Protein AF-A0A962F3R6-F1 (afdb_monomer_lite)

pLDDT: mean 80.2, std 17.11, range [41.81, 97.88]

Foldseek 3Di:
DPPPPPPDDPVLQDLVLVVCLVPVLLVLQQVDDLPDDLVSNLVSLVCSLVSSLVSVLVSVVSNLCSVQPDPPPPDDPVCVPDPPDSVVDPPDDVVSVVVSVVCNVCVSLVSLLVSLVSLVVSCVVCVVVCVVVPPPNPPHPSNVVSNVSNVVSVVVVVVVVVVVVVVVVVVVVD

Radius of gyration: 22.12 Å; chains: 1; bounding box: 47×47×70 Å

Secondary structure (DSSP, 8-state):
-TTSSSS--GGGG--HHHHHHHHHHHHHHHHS-TTS-HHHHHHHHHHHHHHHHHHHHHHHHHHHHHHH----SS--GGGGGS---GGG-TTS-HHHHHHHHHHHHHHHHHHHHHHHHHHHHHHHHHHHHHHTTTTT----HHHHHHHHHHHHHHHHHHHHHHHHHHHHHHHHH-

Structure (mmCIF, N/CA/C/O backbone):
data_AF-A0A962F3R6-F1
#
_entry.id   AF-A0A962F3R6-F1
#
loop_
_atom_site.group_PDB
_atom_s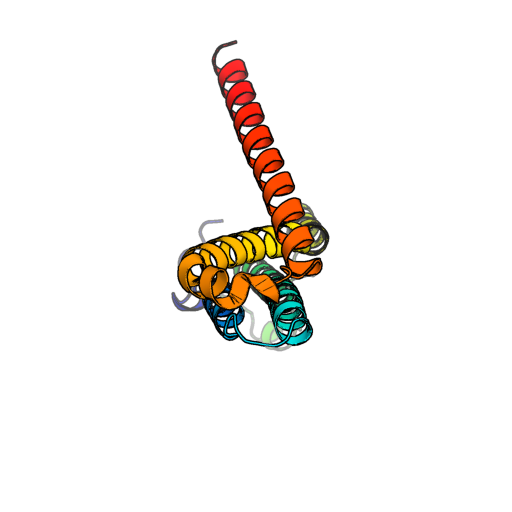ite.id
_atom_site.type_symbol
_atom_site.label_atom_id
_atom_site.label_alt_id
_atom_site.label_comp_id
_atom_site.label_asym_id
_atom_site.label_entity_id
_atom_site.label_seq_id
_atom_site.pdbx_PDB_ins_code
_atom_site.Cartn_x
_atom_site.Cartn_y
_atom_site.Cartn_z
_atom_site.occupancy
_atom_site.B_iso_or_equiv
_atom_site.auth_seq_id
_atom_site.auth_comp_id
_atom_site.auth_asym_id
_atom_site.auth_atom_id
_atom_site.pdbx_PDB_model_num
ATOM 1 N N . CYS A 1 1 ? 13.048 3.810 -32.255 1.00 46.75 1 CYS A N 1
ATOM 2 C CA . CYS A 1 1 ? 11.872 3.164 -31.623 1.00 46.75 1 CYS A CA 1
ATOM 3 C C . CYS A 1 1 ? 10.541 3.892 -31.910 1.00 46.75 1 CYS A C 1
ATOM 5 O O . CYS A 1 1 ? 9.702 3.980 -31.023 1.00 46.75 1 CYS A O 1
ATOM 7 N N . GLY A 1 2 ? 10.310 4.394 -33.135 1.00 41.81 2 GLY A N 1
ATOM 8 C CA . GLY A 1 2 ? 9.084 5.142 -33.481 1.00 41.81 2 GLY A CA 1
ATOM 9 C C . GLY A 1 2 ? 7.848 4.277 -33.775 1.00 41.81 2 GLY A C 1
ATOM 10 O O . GLY A 1 2 ? 6.730 4.774 -33.720 1.00 41.81 2 GLY A O 1
ATOM 11 N N . CYS A 1 3 ? 8.020 2.976 -34.028 1.00 45.75 3 CYS A N 1
ATOM 12 C CA . CYS A 1 3 ? 6.923 2.087 -34.432 1.00 45.75 3 CYS A CA 1
ATOM 13 C C . CYS A 1 3 ? 6.033 1.569 -33.286 1.00 45.75 3 CYS A C 1
ATOM 15 O O . CYS A 1 3 ? 5.021 0.939 -33.565 1.00 45.75 3 CYS A O 1
ATOM 17 N N . ILE A 1 4 ? 6.366 1.819 -32.012 1.00 51.16 4 ILE A N 1
ATOM 18 C CA . ILE A 1 4 ? 5.626 1.238 -30.869 1.00 51.16 4 ILE A CA 1
ATOM 19 C C . ILE A 1 4 ? 4.465 2.145 -30.412 1.00 51.16 4 ILE A C 1
ATOM 21 O O . ILE A 1 4 ? 3.483 1.667 -29.847 1.00 51.16 4 ILE A O 1
ATOM 25 N N . MET A 1 5 ? 4.531 3.459 -30.665 1.00 45.66 5 MET A N 1
ATOM 26 C CA . MET A 1 5 ? 3.549 4.409 -30.114 1.00 45.66 5 MET A CA 1
ATOM 27 C C . MET A 1 5 ? 2.222 4.493 -30.889 1.00 45.66 5 MET A C 1
ATOM 29 O O . MET A 1 5 ? 1.216 4.888 -30.296 1.00 45.66 5 MET A O 1
ATOM 33 N N . GLY A 1 6 ? 2.198 4.123 -32.176 1.00 47.34 6 GLY A N 1
ATOM 34 C CA . GLY A 1 6 ? 1.038 4.323 -33.059 1.00 47.34 6 GLY A CA 1
ATOM 35 C C . GLY A 1 6 ? 0.084 3.131 -33.210 1.00 47.34 6 GLY A C 1
ATOM 36 O O . GLY A 1 6 ? -1.058 3.328 -33.604 1.00 47.34 6 GLY A O 1
ATOM 37 N N . SER A 1 7 ? 0.515 1.908 -32.892 1.00 49.72 7 SER A N 1
ATOM 38 C CA . SER A 1 7 ? -0.217 0.669 -33.226 1.00 49.72 7 SER A CA 1
ATOM 39 C C . SER A 1 7 ? -1.052 0.083 -32.084 1.00 49.72 7 SER A C 1
ATOM 41 O O . SER A 1 7 ? -1.725 -0.928 -32.265 1.00 49.72 7 SER A O 1
ATOM 43 N N . ARG A 1 8 ? -1.027 0.695 -30.896 1.00 54.56 8 ARG A N 1
ATOM 44 C CA . ARG A 1 8 ? -1.709 0.152 -29.717 1.00 54.56 8 ARG A CA 1
ATOM 45 C C . ARG A 1 8 ? -3.158 0.629 -29.621 1.00 54.56 8 ARG A C 1
ATOM 47 O O . ARG A 1 8 ? -3.364 1.843 -29.518 1.00 54.56 8 ARG A O 1
ATOM 54 N N . PRO A 1 9 ? -4.148 -0.279 -29.521 1.00 55.16 9 PRO A N 1
ATOM 55 C CA . PRO A 1 9 ? -5.494 0.095 -29.116 1.00 55.16 9 PRO A CA 1
ATOM 56 C C . PRO A 1 9 ? -5.439 0.799 -27.757 1.00 55.16 9 PRO A C 1
ATOM 58 O O . PRO A 1 9 ? -4.688 0.388 -26.866 1.00 55.16 9 PRO A O 1
ATOM 61 N N . TRP A 1 10 ? -6.222 1.861 -27.586 1.00 53.56 10 TRP A N 1
ATOM 62 C CA . TRP A 1 10 ? -6.217 2.696 -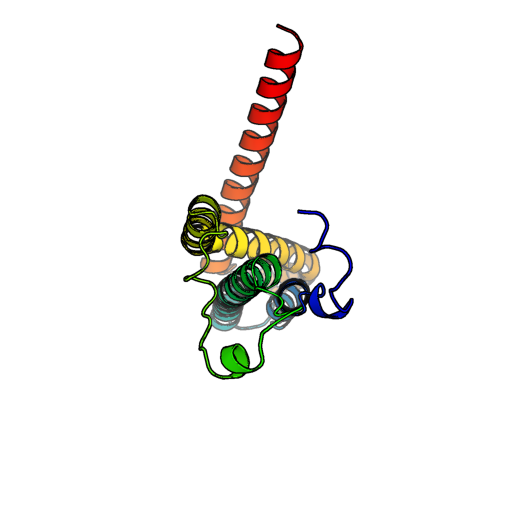26.379 1.00 53.56 10 TRP A CA 1
ATOM 63 C C . TRP A 1 10 ? -6.471 1.890 -25.092 1.00 53.56 10 TRP A C 1
ATOM 65 O O . TRP A 1 10 ? -5.882 2.193 -24.055 1.00 53.56 10 TRP A O 1
ATOM 75 N N . TYR A 1 11 ? -7.262 0.814 -25.173 1.00 53.78 11 TYR A N 1
ATOM 76 C CA . TYR A 1 11 ? -7.549 -0.073 -24.043 1.00 53.78 11 TYR A CA 1
ATOM 77 C C . TYR A 1 11 ? -6.340 -0.912 -23.596 1.00 53.78 11 TYR A C 1
ATOM 79 O O . TYR A 1 11 ? -6.277 -1.285 -22.430 1.00 53.78 11 TYR A O 1
ATOM 87 N N . SER A 1 12 ? -5.332 -1.134 -24.452 1.00 59.78 12 SER A N 1
ATOM 88 C CA . SER A 1 12 ? -4.088 -1.824 -24.055 1.00 59.78 12 SER A CA 1
ATOM 89 C C . SER A 1 12 ? -3.192 -0.984 -23.136 1.00 59.78 12 SER A C 1
ATOM 91 O O . SER A 1 12 ? -2.251 -1.507 -22.551 1.00 59.78 12 SER A O 1
ATOM 93 N N . ARG A 1 13 ? -3.467 0.322 -22.987 1.00 64.62 13 ARG A N 1
ATOM 94 C CA . ARG A 1 13 ? -2.747 1.199 -22.046 1.00 64.62 13 ARG A CA 1
ATOM 95 C C . ARG A 1 13 ? -3.436 1.301 -20.685 1.00 64.62 13 ARG A C 1
ATOM 97 O O . ARG A 1 13 ? -2.853 1.855 -19.756 1.00 64.62 13 ARG A O 1
ATOM 104 N N . PHE A 1 14 ? -4.678 0.827 -20.562 1.00 75.44 14 PHE A N 1
ATOM 105 C CA . PHE A 1 14 ? -5.453 0.989 -19.338 1.00 75.44 14 PHE A CA 1
ATOM 106 C C . PHE A 1 14 ? -5.178 -0.160 -18.363 1.00 75.44 14 PHE A C 1
ATOM 108 O O . PHE A 1 14 ? -5.684 -1.269 -18.513 1.00 75.44 14 PHE A O 1
ATOM 115 N N . ASN A 1 15 ? -4.383 0.116 -17.329 1.00 81.06 15 ASN A N 1
ATOM 116 C CA . ASN A 1 15 ? -4.099 -0.843 -16.267 1.00 81.06 15 ASN A CA 1
ATOM 117 C C . ASN A 1 15 ? -5.242 -0.850 -15.236 1.00 81.06 15 ASN A C 1
ATOM 119 O O . ASN A 1 15 ? -5.226 -0.108 -14.256 1.00 81.06 15 ASN A O 1
ATOM 123 N N . TYR A 1 16 ? -6.262 -1.676 -15.459 1.00 86.44 16 TYR A N 1
ATOM 124 C CA . TYR A 1 16 ? -7.402 -1.799 -14.544 1.00 86.44 16 TYR A CA 1
ATOM 125 C C . TYR A 1 16 ? -6.995 -2.333 -13.160 1.00 86.44 16 TYR A C 1
ATOM 127 O O . TYR A 1 16 ? -7.590 -1.940 -12.158 1.00 86.44 16 TYR A O 1
ATOM 135 N N . TRP A 1 17 ? -5.936 -3.146 -13.073 1.00 86.12 17 TRP A N 1
ATOM 136 C CA . TRP A 1 17 ? -5.386 -3.611 -11.796 1.00 86.12 17 TRP A CA 1
ATOM 137 C C . TRP A 1 17 ? -4.813 -2.470 -10.963 1.00 86.12 17 TRP A C 1
ATOM 139 O O . TRP A 1 17 ? -4.981 -2.471 -9.745 1.00 86.12 17 TRP A O 1
ATOM 149 N N . PHE A 1 18 ? -4.201 -1.471 -11.608 1.00 86.75 18 PHE A N 1
ATOM 150 C CA . PHE A 1 18 ? -3.741 -0.262 -10.929 1.00 86.75 18 PHE A CA 1
ATOM 151 C C . PHE A 1 18 ? -4.904 0.459 -10.229 1.00 86.75 18 PHE A C 1
ATOM 153 O O . PHE A 1 18 ? -4.840 0.768 -9.044 1.00 86.75 18 PHE A O 1
ATOM 160 N N . TRP A 1 19 ? -6.013 0.673 -10.932 1.00 90.06 19 TRP A N 1
ATOM 161 C CA . TRP A 1 19 ? -7.184 1.324 -10.341 1.00 90.06 19 TRP A CA 1
ATOM 162 C C . TRP A 1 19 ? -7.858 0.472 -9.268 1.00 90.06 19 TRP A C 1
ATOM 164 O O . TRP A 1 19 ? -8.346 1.005 -8.269 1.00 90.06 19 TRP A O 1
ATOM 174 N N . LEU A 1 20 ? -7.846 -0.850 -9.446 1.00 90.88 20 LEU A N 1
ATOM 175 C CA . LEU A 1 20 ? -8.427 -1.780 -8.493 1.00 90.88 20 LEU A CA 1
ATOM 176 C C . LEU A 1 20 ? -7.774 -1.655 -7.114 1.00 90.88 20 LEU A C 1
ATOM 178 O O . LEU A 1 20 ? -8.505 -1.523 -6.138 1.00 90.88 20 LEU A O 1
ATOM 182 N N . TRP A 1 21 ? -6.440 -1.633 -6.998 1.00 89.06 21 TRP A N 1
ATOM 183 C CA . TRP A 1 21 ? -5.820 -1.474 -5.672 1.00 89.06 21 TRP A CA 1
ATOM 184 C C . TRP A 1 21 ? -6.030 -0.068 -5.094 1.00 89.06 21 TRP A C 1
ATOM 186 O O . TRP A 1 21 ? -6.285 0.056 -3.898 1.00 89.06 21 TRP A O 1
ATOM 196 N N . VAL A 1 22 ? -6.017 0.984 -5.922 1.00 92.62 22 VAL A N 1
ATOM 197 C CA . VAL A 1 22 ? -6.267 2.363 -5.458 1.00 92.62 22 VAL A CA 1
ATOM 198 C C . VAL A 1 22 ? -7.649 2.502 -4.803 1.00 92.62 22 VAL A C 1
ATOM 200 O O . VAL A 1 22 ? -7.799 3.208 -3.809 1.00 92.62 22 VAL A O 1
ATOM 203 N N . ILE A 1 23 ? -8.667 1.817 -5.328 1.00 96.00 23 ILE A N 1
ATOM 204 C CA . ILE A 1 23 ? -10.043 1.908 -4.815 1.00 96.00 23 ILE A CA 1
ATOM 205 C C . ILE A 1 23 ? -10.319 0.850 -3.739 1.00 96.00 23 ILE A C 1
ATOM 207 O O . ILE A 1 23 ? -10.933 1.143 -2.712 1.00 96.00 23 ILE A O 1
ATOM 211 N N . ALA A 1 24 ? -9.873 -0.388 -3.941 1.00 96.12 24 ALA A N 1
ATOM 212 C CA . ALA A 1 24 ? -10.227 -1.501 -3.067 1.00 96.12 24 ALA A CA 1
ATOM 213 C C . ALA A 1 24 ? -9.634 -1.366 -1.661 1.00 96.12 24 ALA A C 1
ATOM 215 O O . ALA A 1 24 ? -10.295 -1.732 -0.693 1.00 96.12 24 ALA A O 1
ATOM 216 N N . ILE A 1 25 ? -8.425 -0.817 -1.513 1.00 96.44 25 ILE A N 1
ATOM 217 C CA . ILE A 1 25 ? -7.798 -0.658 -0.193 1.00 96.44 25 ILE A CA 1
ATOM 218 C C . ILE A 1 25 ? -8.595 0.272 0.725 1.00 96.44 25 ILE A C 1
ATOM 220 O O . ILE A 1 25 ? -8.935 -0.173 1.825 1.00 96.44 25 ILE A O 1
ATOM 224 N N . PRO A 1 26 ? -8.972 1.503 0.323 1.00 96.81 26 PRO A N 1
ATOM 225 C CA . PRO A 1 26 ? -9.869 2.315 1.137 1.00 96.81 26 PRO A CA 1
ATOM 226 C C . PRO A 1 26 ? -11.187 1.592 1.440 1.00 96.81 26 PRO A C 1
ATOM 228 O O . PRO A 1 26 ? -11.626 1.597 2.587 1.00 96.81 26 PRO A O 1
ATOM 231 N N . VAL A 1 27 ? -11.788 0.886 0.477 1.00 97.62 27 VAL A N 1
ATOM 232 C CA . VAL A 1 27 ? -13.019 0.114 0.731 1.00 97.62 27 VAL A CA 1
ATOM 233 C C . VAL A 1 27 ? -12.805 -0.955 1.813 1.00 97.62 27 VAL A C 1
ATOM 235 O O . VAL A 1 27 ? -13.595 -1.040 2.755 1.00 97.62 27 VAL A O 1
ATOM 238 N N . ILE A 1 28 ? -11.715 -1.724 1.747 1.00 97.50 28 ILE A N 1
ATOM 239 C CA . ILE A 1 28 ? -11.377 -2.747 2.747 1.00 97.50 28 ILE A CA 1
ATOM 240 C C . ILE A 1 28 ? -11.132 -2.097 4.112 1.00 97.50 28 ILE A C 1
ATOM 242 O O . ILE A 1 28 ? -11.700 -2.544 5.110 1.00 97.50 28 ILE A O 1
ATOM 246 N N . VAL A 1 29 ? -10.351 -1.016 4.183 1.00 96.81 29 VAL A N 1
ATOM 247 C CA . VAL A 1 29 ? -10.049 -0.316 5.444 1.00 96.81 29 VAL A CA 1
ATOM 248 C C . VAL A 1 29 ? -11.323 0.246 6.094 1.00 96.81 29 VAL A C 1
ATOM 250 O O . VAL A 1 29 ? -11.477 0.191 7.319 1.00 96.81 29 VAL A O 1
ATOM 253 N N . PHE A 1 30 ? -12.280 0.721 5.300 1.00 97.12 30 PHE A N 1
ATOM 254 C CA . PHE A 1 30 ? -13.541 1.273 5.801 1.00 97.12 30 PHE A CA 1
ATOM 255 C C . PHE A 1 30 ? -14.654 0.234 6.003 1.00 97.12 30 PHE A C 1
ATOM 257 O O . PHE A 1 30 ? -15.670 0.557 6.620 1.00 97.12 30 PHE A O 1
ATOM 264 N N . SER A 1 31 ? -14.460 -1.017 5.577 1.00 97.62 31 SER A N 1
ATOM 265 C CA . SER A 1 31 ? -15.466 -2.085 5.701 1.00 97.62 31 SER A CA 1
ATOM 266 C C . SER A 1 31 ? -15.801 -2.465 7.152 1.00 97.62 31 SER A C 1
ATOM 268 O O . SER A 1 31 ? -16.922 -2.880 7.448 1.00 97.62 31 SER A O 1
ATOM 270 N N . VAL A 1 32 ? -14.856 -2.296 8.086 1.00 95.31 32 VAL A N 1
ATOM 271 C CA . VAL A 1 32 ? -15.036 -2.683 9.493 1.00 95.31 32 VAL A CA 1
ATOM 272 C C . VAL A 1 32 ? -15.358 -1.470 10.360 1.00 95.31 32 VAL A C 1
ATOM 274 O O . VAL A 1 32 ? -14.601 -0.500 10.446 1.00 95.31 32 VAL A O 1
ATOM 277 N N . LYS A 1 33 ? -16.486 -1.558 11.070 1.00 93.94 33 LYS A N 1
ATOM 278 C CA . LYS A 1 33 ? -16.936 -0.547 12.036 1.00 93.94 33 LYS A CA 1
ATOM 279 C C . LYS A 1 33 ? -15.987 -0.472 13.242 1.00 93.94 33 LYS A C 1
ATOM 281 O O . LYS A 1 33 ? -15.435 -1.488 13.662 1.00 93.94 33 LYS A O 1
ATOM 286 N N . PRO A 1 34 ? -15.854 0.693 13.901 1.00 90.50 34 PRO A N 1
ATOM 287 C CA . PRO A 1 34 ? -14.978 0.831 15.064 1.00 90.50 34 PRO A CA 1
ATOM 288 C C . PRO A 1 34 ? -15.433 -0.047 16.241 1.00 90.50 34 PRO A C 1
ATOM 290 O O . PRO A 1 34 ? -14.595 -0.535 16.995 1.00 90.50 34 PRO A O 1
ATOM 293 N N . SER A 1 35 ? -16.738 -0.306 16.366 1.00 90.19 35 SER A N 1
ATOM 294 C CA . SER A 1 35 ? -17.325 -1.177 17.392 1.00 90.19 35 SER A CA 1
ATOM 295 C C . SER A 1 35 ? -17.012 -2.667 17.214 1.00 90.19 35 SER A C 1
ATOM 297 O O . SER A 1 35 ? -17.349 -3.456 18.092 1.00 90.19 35 SER A O 1
ATOM 299 N N . ALA A 1 36 ? -16.396 -3.068 16.098 1.00 92.38 36 ALA A N 1
ATOM 300 C CA . ALA A 1 36 ? -16.028 -4.454 15.847 1.00 92.38 36 ALA A CA 1
ATOM 301 C C . ALA A 1 36 ? -14.974 -4.968 16.853 1.00 92.38 36 ALA A C 1
ATOM 303 O O . ALA A 1 36 ? -14.160 -4.183 17.364 1.00 92.38 36 ALA A O 1
ATOM 304 N N . PRO A 1 37 ? -14.947 -6.288 17.121 1.00 91.31 37 PRO A N 1
ATOM 305 C CA . PRO A 1 37 ? -13.943 -6.906 17.978 1.00 91.31 37 PRO A CA 1
ATOM 306 C C . PRO A 1 37 ? -12.518 -6.673 17.457 1.00 91.31 37 PRO A C 1
ATOM 308 O O . PRO A 1 37 ? -12.279 -6.481 16.263 1.00 91.31 37 PRO A O 1
ATOM 311 N N . ARG A 1 38 ? -11.540 -6.713 18.373 1.00 89.25 38 ARG A N 1
ATOM 312 C CA . ARG A 1 38 ? -10.130 -6.385 18.080 1.00 89.25 38 ARG A CA 1
ATOM 313 C C . ARG A 1 38 ? -9.559 -7.204 16.922 1.00 89.25 38 ARG A C 1
ATOM 315 O O . ARG A 1 38 ? -8.943 -6.620 16.039 1.00 89.25 38 ARG A O 1
ATOM 322 N N . TRP A 1 39 ? -9.828 -8.509 16.898 1.00 91.38 39 TRP A N 1
ATOM 323 C CA . TRP A 1 39 ? -9.321 -9.416 15.869 1.00 91.38 39 TRP A CA 1
ATOM 324 C C . TRP A 1 39 ? -9.869 -9.100 14.470 1.00 91.38 39 TRP A C 1
ATOM 326 O O . TRP A 1 39 ? -9.127 -9.207 13.506 1.00 91.38 39 TRP A O 1
ATOM 336 N N . GLN A 1 40 ? -11.121 -8.642 14.330 1.00 94.44 40 GLN A N 1
ATOM 337 C CA . GLN A 1 40 ? -11.665 -8.265 13.015 1.00 94.44 40 GLN A CA 1
ATOM 338 C C . GLN A 1 40 ? -10.966 -7.029 12.455 1.00 94.44 40 GLN A C 1
ATOM 340 O O . GLN A 1 40 ? -10.668 -6.964 11.266 1.00 94.44 40 GLN A O 1
ATOM 345 N N . ARG A 1 41 ? -10.663 -6.054 13.319 1.00 92.62 41 ARG A N 1
ATOM 346 C CA . ARG A 1 41 ? -9.917 -4.850 12.923 1.00 92.62 41 ARG A CA 1
ATOM 347 C C . ARG A 1 41 ? -8.482 -5.195 12.525 1.00 92.62 41 ARG A C 1
ATOM 349 O O . ARG A 1 41 ? -8.009 -4.686 11.518 1.00 92.62 41 ARG A O 1
ATOM 356 N N . ALA A 1 42 ? -7.844 -6.094 13.274 1.00 92.12 42 ALA A N 1
ATOM 357 C CA . ALA A 1 42 ? -6.527 -6.639 12.959 1.00 92.12 42 ALA A CA 1
ATOM 358 C C . ALA A 1 42 ? -6.517 -7.361 11.601 1.00 92.12 42 ALA A C 1
ATOM 360 O O . ALA A 1 42 ? -5.727 -7.025 10.721 1.00 92.12 42 ALA A O 1
ATOM 361 N N . MET A 1 43 ? -7.444 -8.307 11.409 1.00 95.38 43 MET A N 1
ATOM 362 C CA . MET A 1 43 ? -7.560 -9.094 10.179 1.00 95.38 43 MET A CA 1
ATOM 363 C C . MET A 1 43 ? -7.832 -8.209 8.970 1.00 95.38 43 MET A C 1
ATOM 365 O O . MET A 1 43 ? -7.214 -8.406 7.933 1.00 95.38 43 MET A O 1
ATOM 369 N N . ARG A 1 44 ? -8.677 -7.182 9.103 1.00 95.94 44 ARG A N 1
ATOM 370 C CA . ARG A 1 44 ? -8.884 -6.190 8.042 1.00 95.94 44 ARG A CA 1
ATOM 371 C C . ARG A 1 44 ? -7.577 -5.532 7.608 1.00 95.94 44 ARG A C 1
ATOM 373 O O . ARG A 1 44 ? -7.334 -5.430 6.412 1.00 95.94 44 ARG A O 1
ATOM 380 N N . THR A 1 45 ? -6.749 -5.077 8.549 1.00 94.81 45 THR A N 1
ATOM 381 C CA . THR A 1 45 ? -5.464 -4.441 8.222 1.00 94.81 45 THR A CA 1
ATOM 382 C C . THR A 1 45 ? -4.520 -5.427 7.528 1.00 94.81 45 THR A C 1
ATOM 384 O O . THR A 1 45 ? -3.919 -5.077 6.518 1.00 94.81 45 THR A O 1
ATOM 387 N N . VAL A 1 46 ? -4.433 -6.671 8.012 1.00 95.00 46 VAL A N 1
ATOM 388 C CA . VAL A 1 46 ? -3.609 -7.724 7.388 1.00 95.00 46 VAL A CA 1
ATOM 389 C C . VAL A 1 46 ? -4.089 -8.035 5.968 1.00 95.00 46 VAL A C 1
ATOM 391 O O . VAL A 1 46 ? -3.282 -8.074 5.042 1.00 95.00 46 VAL A O 1
ATOM 394 N N . VAL A 1 47 ? -5.403 -8.190 5.776 1.00 96.31 47 VAL A N 1
ATOM 395 C CA . VAL A 1 47 ? -6.018 -8.429 4.463 1.00 96.31 47 VAL A CA 1
ATOM 396 C C . VAL A 1 47 ? -5.776 -7.251 3.526 1.00 96.31 47 VAL A C 1
ATOM 398 O O . VAL A 1 47 ? -5.410 -7.473 2.378 1.00 96.31 47 VAL A O 1
ATOM 401 N N . ALA A 1 48 ? -5.914 -6.009 3.997 1.00 96.25 48 ALA A N 1
ATOM 402 C CA . A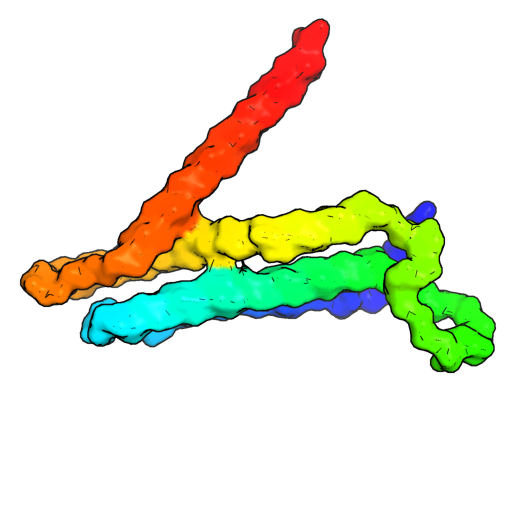LA A 1 48 ? -5.638 -4.824 3.190 1.00 96.25 48 ALA A CA 1
ATOM 403 C C . ALA A 1 48 ? -4.177 -4.790 2.714 1.00 96.25 48 ALA A C 1
ATOM 405 O O . ALA A 1 48 ? -3.937 -4.601 1.526 1.00 96.25 48 ALA A O 1
ATOM 406 N N . ILE A 1 49 ? -3.205 -5.050 3.598 1.00 95.12 49 ILE A N 1
ATOM 407 C CA . ILE A 1 49 ? -1.782 -5.084 3.223 1.00 95.12 49 ILE A CA 1
ATOM 408 C C . ILE A 1 49 ? -1.510 -6.211 2.221 1.00 95.12 49 ILE A C 1
ATOM 410 O O . ILE A 1 49 ? -0.895 -5.964 1.186 1.00 95.12 49 ILE A O 1
ATOM 414 N N . GLY A 1 50 ? -1.985 -7.430 2.500 1.00 95.31 50 GLY A N 1
ATOM 415 C CA . GLY A 1 50 ? -1.778 -8.584 1.623 1.00 95.31 50 GLY A CA 1
ATOM 416 C C . GLY A 1 50 ? -2.405 -8.391 0.241 1.00 95.31 50 GLY A C 1
ATOM 417 O O . GLY A 1 50 ? -1.762 -8.645 -0.775 1.00 95.31 50 GLY A O 1
ATOM 418 N N . PHE A 1 51 ? -3.629 -7.863 0.195 1.00 96.12 51 PHE A N 1
ATOM 419 C CA . PHE A 1 51 ? -4.326 -7.542 -1.048 1.00 96.12 51 PHE A CA 1
ATOM 420 C C . PHE A 1 51 ? -3.631 -6.412 -1.815 1.00 96.12 51 PHE A C 1
ATOM 422 O O . PHE A 1 51 ? -3.441 -6.519 -3.025 1.00 96.12 51 PHE A O 1
ATOM 429 N N . CYS A 1 52 ? -3.188 -5.359 -1.117 1.00 95.44 52 CYS A N 1
ATOM 430 C CA . CYS A 1 52 ? -2.442 -4.256 -1.720 1.00 95.44 52 CYS A CA 1
ATOM 431 C C . CYS A 1 52 ? -1.142 -4.762 -2.343 1.00 95.44 52 CYS A C 1
ATOM 433 O O . CYS A 1 52 ? -0.851 -4.438 -3.488 1.00 95.44 52 CYS A O 1
ATOM 435 N N . TYR A 1 53 ? -0.385 -5.581 -1.611 1.00 93.75 53 TYR A N 1
ATOM 436 C CA . TYR A 1 53 ? 0.855 -6.171 -2.098 1.00 93.75 53 TYR A CA 1
ATOM 437 C C . TYR A 1 53 ? 0.605 -7.062 -3.320 1.00 93.75 53 TYR A C 1
ATOM 439 O O . TYR A 1 53 ? 1.247 -6.876 -4.350 1.00 93.75 53 TYR A O 1
ATOM 447 N N . GLY A 1 54 ? -0.359 -7.984 -3.249 1.00 92.62 54 GLY A N 1
ATOM 448 C CA . GLY A 1 54 ? -0.675 -8.893 -4.353 1.00 92.62 54 GLY A CA 1
ATOM 449 C C . GLY A 1 54 ? -1.091 -8.159 -5.630 1.00 92.62 54 GLY A C 1
ATOM 450 O O . GLY A 1 54 ? -0.496 -8.373 -6.686 1.00 92.62 54 GLY A O 1
ATOM 451 N N . ILE A 1 55 ? -2.067 -7.247 -5.537 1.00 93.12 55 ILE A N 1
ATOM 452 C CA . ILE A 1 55 ? -2.559 -6.524 -6.718 1.00 93.12 55 ILE A CA 1
ATOM 453 C C . ILE A 1 55 ? -1.527 -5.543 -7.253 1.00 93.12 55 ILE A C 1
ATOM 455 O O . ILE A 1 55 ? -1.395 -5.427 -8.466 1.00 93.12 55 ILE A O 1
ATOM 459 N N . MET A 1 56 ? -0.778 -4.853 -6.394 1.00 90.62 56 MET A N 1
ATOM 460 C CA . MET A 1 56 ? 0.257 -3.932 -6.858 1.00 90.62 56 MET A CA 1
ATOM 461 C C . MET A 1 56 ? 1.337 -4.673 -7.655 1.00 90.62 56 MET A C 1
ATOM 463 O O . MET A 1 56 ? 1.698 -4.228 -8.741 1.00 90.62 56 MET A O 1
ATOM 467 N N . ASN A 1 57 ? 1.806 -5.827 -7.169 1.00 88.44 57 ASN A N 1
ATOM 468 C CA . ASN A 1 57 ? 2.781 -6.640 -7.896 1.00 88.44 57 ASN A CA 1
ATOM 469 C C . ASN A 1 57 ? 2.224 -7.157 -9.227 1.00 88.44 57 ASN A C 1
ATOM 471 O O . ASN A 1 57 ? 2.912 -7.082 -10.242 1.00 88.44 57 ASN A O 1
ATOM 475 N N . LEU A 1 58 ? 0.966 -7.606 -9.249 1.00 86.69 58 LEU A N 1
ATOM 476 C CA . LEU A 1 58 ? 0.296 -8.010 -10.486 1.00 86.69 58 LEU A CA 1
ATOM 477 C C . LEU A 1 58 ? 0.165 -6.837 -11.470 1.00 86.69 58 LEU A C 1
ATOM 479 O O . LEU A 1 58 ? 0.488 -6.974 -12.647 1.00 86.69 58 LEU A O 1
ATOM 483 N N . ALA A 1 59 ? -0.257 -5.667 -10.988 1.00 87.19 59 ALA A N 1
ATOM 484 C CA . ALA A 1 59 ? -0.405 -4.461 -11.793 1.00 87.19 59 ALA A CA 1
ATOM 485 C C . ALA A 1 59 ? 0.930 -4.016 -12.399 1.00 87.19 59 ALA A C 1
ATOM 487 O O . ALA A 1 59 ? 0.957 -3.574 -13.545 1.00 87.19 59 ALA A O 1
ATOM 488 N N . LEU A 1 60 ? 2.027 -4.135 -11.652 1.00 84.00 60 LEU A N 1
ATOM 489 C CA . LEU A 1 60 ? 3.367 -3.789 -12.119 1.00 84.00 60 LEU A CA 1
ATOM 490 C C . LEU A 1 60 ? 3.920 -4.809 -13.107 1.00 84.00 60 LEU A C 1
ATOM 492 O O . LEU A 1 60 ? 4.487 -4.407 -14.120 1.00 84.00 60 LEU A O 1
ATOM 496 N N . HIS A 1 61 ? 3.712 -6.103 -12.853 1.00 81.25 61 HIS A N 1
ATOM 497 C CA . HIS A 1 61 ? 4.078 -7.156 -13.794 1.00 81.25 61 HIS A CA 1
ATOM 498 C C . HIS A 1 61 ? 3.367 -6.954 -15.134 1.00 81.25 61 HIS A C 1
ATOM 500 O O . HIS A 1 61 ? 4.019 -6.906 -16.169 1.00 81.25 61 HIS A O 1
ATOM 506 N N . LEU A 1 62 ? 2.055 -6.706 -15.106 1.00 79.00 62 LEU A N 1
ATOM 507 C CA . LEU A 1 62 ? 1.276 -6.415 -16.308 1.00 79.00 62 LEU A CA 1
ATOM 508 C C . LEU A 1 62 ? 1.671 -5.092 -16.959 1.00 79.00 62 LEU A C 1
ATOM 510 O O . LEU A 1 62 ? 1.646 -4.988 -18.175 1.00 79.00 62 LEU A O 1
ATOM 514 N N . MET A 1 63 ? 2.052 -4.070 -16.188 1.00 79.12 63 MET A N 1
ATOM 515 C CA . MET A 1 63 ? 2.552 -2.819 -16.765 1.00 79.12 63 MET A CA 1
ATOM 516 C C . MET A 1 63 ? 3.869 -3.036 -17.515 1.00 79.12 63 MET A C 1
ATOM 518 O O . MET A 1 63 ? 4.070 -2.449 -18.579 1.00 79.12 63 MET A O 1
ATOM 522 N N . TRP A 1 64 ? 4.760 -3.860 -16.963 1.00 76.62 64 TRP A N 1
ATOM 523 C CA . TRP A 1 64 ? 6.008 -4.234 -17.618 1.00 76.62 64 TRP A CA 1
ATOM 524 C C . TRP A 1 64 ? 5.751 -5.076 -18.863 1.00 76.62 64 TRP A C 1
ATOM 526 O O . TRP A 1 64 ? 6.322 -4.780 -19.909 1.00 76.62 64 TRP A O 1
ATOM 536 N N . ASP A 1 65 ? 4.856 -6.057 -18.762 1.00 73.38 65 ASP A N 1
ATOM 537 C CA . ASP A 1 65 ? 4.469 -6.913 -19.877 1.00 73.38 65 ASP A CA 1
ATOM 538 C C . ASP A 1 65 ? 3.855 -6.067 -20.989 1.00 73.38 65 ASP A C 1
ATOM 540 O O . ASP A 1 65 ? 4.434 -5.968 -22.057 1.00 73.38 65 ASP A O 1
ATOM 544 N N . ILE A 1 66 ? 2.828 -5.261 -20.695 1.00 71.75 66 ILE A N 1
ATOM 545 C CA . ILE A 1 66 ? 2.258 -4.291 -21.640 1.00 71.75 66 ILE A CA 1
ATOM 546 C C . ILE A 1 66 ? 3.358 -3.431 -22.263 1.00 71.75 66 ILE A C 1
ATOM 548 O O . ILE A 1 66 ? 3.317 -3.179 -23.462 1.00 71.75 66 ILE A O 1
ATOM 552 N N . ARG A 1 67 ? 4.343 -2.934 -21.508 1.00 70.62 67 ARG A N 1
ATOM 553 C CA . ARG A 1 67 ? 5.410 -2.081 -22.059 1.00 70.62 67 ARG A CA 1
ATOM 554 C C . ARG A 1 67 ? 6.334 -2.828 -23.028 1.00 70.62 67 ARG A C 1
ATOM 556 O O . ARG A 1 67 ? 6.755 -2.207 -24.003 1.00 70.62 67 ARG A O 1
ATOM 563 N N . ASN A 1 68 ? 6.609 -4.105 -22.781 1.00 67.44 68 ASN A N 1
ATOM 564 C CA . ASN A 1 68 ? 7.621 -4.894 -23.490 1.00 67.44 68 ASN A CA 1
ATOM 565 C C . ASN A 1 68 ? 7.057 -5.975 -24.424 1.00 67.44 68 ASN A C 1
ATOM 567 O O . ASN A 1 68 ? 7.829 -6.581 -25.161 1.00 67.44 68 ASN A O 1
ATOM 571 N N . ASP A 1 69 ? 5.742 -6.186 -24.426 1.00 60.06 69 ASP A N 1
ATOM 572 C CA . ASP A 1 69 ? 5.068 -7.183 -25.252 1.00 60.06 69 ASP A CA 1
ATOM 573 C C . ASP A 1 69 ? 5.329 -6.890 -26.744 1.00 60.06 69 ASP A C 1
ATOM 575 O O . ASP A 1 69 ? 5.101 -5.756 -27.211 1.00 60.06 69 ASP A O 1
ATOM 579 N N . PRO A 1 70 ? 5.859 -7.862 -27.510 1.00 54.47 70 PRO A N 1
ATOM 580 C CA . PRO A 1 70 ? 6.074 -7.733 -28.940 1.00 54.47 70 PRO A CA 1
ATOM 581 C C . PRO A 1 70 ? 4.713 -7.663 -29.622 1.00 54.47 70 PRO A C 1
ATOM 583 O O . PRO A 1 70 ? 4.016 -8.662 -29.783 1.00 54.47 70 PRO A O 1
ATOM 586 N N . PHE A 1 71 ? 4.336 -6.507 -30.157 1.00 56.28 71 PHE A N 1
ATOM 587 C CA . PHE A 1 71 ? 3.313 -6.590 -31.186 1.00 56.28 71 PHE A CA 1
ATOM 588 C C . PHE A 1 71 ? 3.922 -7.248 -32.420 1.00 56.28 71 PHE A C 1
ATOM 590 O O . PHE A 1 71 ? 4.773 -6.688 -33.116 1.00 56.28 71 PHE A O 1
ATOM 597 N N . ILE A 1 72 ? 3.426 -8.451 -32.673 1.00 53.03 72 ILE A N 1
ATOM 598 C CA . ILE A 1 72 ? 3.413 -9.141 -33.946 1.00 53.03 72 ILE A CA 1
ATOM 599 C C . ILE A 1 72 ? 2.657 -8.250 -34.956 1.00 53.03 72 ILE A C 1
ATOM 601 O O . ILE A 1 72 ? 1.506 -8.490 -35.292 1.00 53.03 72 ILE A O 1
ATOM 605 N N . VAL A 1 73 ? 3.248 -7.135 -35.394 1.00 45.56 73 VAL A N 1
ATOM 606 C CA . VAL A 1 73 ? 2.616 -6.273 -36.415 1.00 45.56 73 VAL A CA 1
ATOM 607 C C . VAL A 1 73 ? 2.912 -6.797 -37.821 1.00 45.56 73 VAL A C 1
ATOM 609 O O . VAL A 1 73 ? 2.231 -6.417 -38.758 1.00 45.56 73 VAL A O 1
ATOM 612 N N . ASN A 1 74 ? 3.860 -7.728 -37.970 1.00 47.62 74 ASN A N 1
ATOM 613 C CA . ASN A 1 74 ? 4.189 -8.394 -39.233 1.00 47.62 74 ASN A CA 1
ATOM 614 C C . ASN A 1 74 ? 4.690 -9.833 -38.995 1.00 47.62 74 ASN A C 1
ATOM 616 O O . ASN A 1 74 ? 5.744 -10.203 -39.514 1.00 47.62 74 ASN A O 1
ATOM 620 N N . ALA A 1 75 ? 4.011 -10.649 -38.174 1.00 48.31 75 ALA A N 1
ATOM 621 C CA . ALA A 1 75 ? 4.346 -12.076 -38.183 1.00 48.31 75 ALA A CA 1
ATOM 622 C C . ALA A 1 75 ? 4.104 -12.602 -39.584 1.00 48.31 75 ALA A C 1
ATOM 624 O O . ALA A 1 75 ? 2.970 -12.635 -40.061 1.00 48.31 75 ALA A O 1
ATOM 625 N N . HIS A 1 76 ? 5.173 -13.094 -40.193 1.00 49.69 76 HIS A N 1
ATOM 626 C CA . HIS A 1 76 ? 5.045 -14.221 -41.092 1.00 49.69 76 HIS A CA 1
ATOM 627 C C . HIS A 1 76 ? 4.076 -15.243 -40.464 1.00 49.69 76 HIS A C 1
ATOM 629 O O . HIS A 1 76 ? 4.207 -15.504 -39.268 1.00 49.69 76 HIS A O 1
ATOM 635 N N . PRO A 1 77 ? 3.123 -15.818 -41.215 1.00 57.38 77 PRO A N 1
ATOM 636 C CA . PRO A 1 77 ? 2.132 -16.764 -40.688 1.00 57.38 77 PRO A CA 1
ATOM 637 C C . PRO A 1 77 ? 2.733 -17.922 -39.868 1.00 57.38 77 PRO A C 1
ATOM 639 O O . PRO A 1 77 ? 2.051 -18.482 -39.016 1.00 57.38 77 PRO A O 1
ATOM 642 N N . ASP A 1 78 ? 4.024 -18.212 -40.033 1.00 56.91 78 ASP A N 1
ATOM 643 C CA . ASP A 1 78 ? 4.772 -19.207 -39.258 1.00 56.91 78 ASP A CA 1
ATOM 644 C C . ASP A 1 78 ? 4.979 -18.838 -37.770 1.00 56.91 78 ASP A C 1
ATOM 646 O O . ASP A 1 78 ? 5.211 -19.717 -36.942 1.00 56.91 78 ASP A O 1
ATOM 650 N N . PHE A 1 79 ? 4.846 -17.562 -37.388 1.00 53.91 79 PHE A N 1
ATOM 651 C CA . PHE A 1 79 ? 4.986 -17.100 -35.998 1.00 53.91 79 PHE A CA 1
ATOM 652 C C . PHE A 1 79 ? 3.700 -17.210 -35.166 1.00 53.91 79 PHE A C 1
ATOM 654 O O . PHE A 1 79 ? 3.748 -16.986 -33.960 1.00 53.91 79 PHE A O 1
ATOM 661 N N . LEU A 1 80 ? 2.565 -17.596 -35.763 1.00 53.38 80 LEU A N 1
ATOM 662 C CA . LEU A 1 80 ? 1.328 -17.892 -35.019 1.00 53.38 80 LEU A CA 1
ATOM 663 C C . LEU A 1 80 ? 1.452 -19.135 -34.118 1.00 53.38 80 LEU A C 1
ATOM 665 O O . LEU A 1 80 ? 0.636 -19.309 -33.219 1.00 53.38 80 LEU A O 1
ATOM 669 N N . ASN A 1 81 ? 2.476 -19.970 -34.337 1.00 52.22 81 ASN A N 1
ATOM 670 C CA . ASN A 1 81 ? 2.706 -21.213 -33.596 1.00 52.22 81 ASN A CA 1
ATOM 671 C C . ASN A 1 81 ? 3.913 -21.168 -32.647 1.00 52.22 81 ASN A C 1
ATOM 673 O O . ASN A 1 81 ? 4.220 -22.176 -32.012 1.00 52.22 81 ASN A O 1
ATOM 677 N N . MET A 1 82 ? 4.622 -20.040 -32.544 1.00 48.97 82 MET A N 1
ATOM 678 C CA . MET A 1 82 ? 5.693 -19.903 -31.560 1.00 48.97 82 MET A CA 1
ATOM 679 C C . MET A 1 82 ? 5.137 -19.247 -30.301 1.00 48.97 82 MET A C 1
ATOM 681 O O . MET A 1 82 ? 4.709 -18.097 -30.342 1.00 48.97 82 MET A O 1
ATOM 685 N N . ASP A 1 83 ? 5.196 -19.981 -29.186 1.00 53.72 83 ASP A N 1
ATOM 686 C CA . ASP A 1 83 ? 5.162 -19.467 -27.810 1.00 53.72 83 ASP A CA 1
ATOM 687 C C . ASP A 1 83 ? 6.305 -18.444 -27.625 1.00 53.72 83 ASP A C 1
ATOM 689 O O . ASP A 1 83 ? 7.317 -18.703 -26.970 1.00 53.72 83 ASP A O 1
ATOM 693 N N . LEU A 1 84 ? 6.193 -17.279 -28.259 1.00 52.44 84 LEU A N 1
ATOM 694 C CA . LEU A 1 84 ? 7.125 -16.164 -28.152 1.00 52.44 84 LEU A CA 1
ATOM 695 C C . LEU A 1 84 ? 6.903 -15.513 -26.795 1.00 52.44 84 LEU A C 1
ATOM 697 O O . LEU A 1 84 ? 6.205 -14.516 -26.638 1.00 52.44 84 LEU A O 1
ATOM 701 N N . LYS A 1 85 ? 7.486 -16.139 -25.780 1.00 53.31 85 LYS A N 1
ATOM 702 C CA . LYS A 1 85 ? 7.484 -15.621 -24.422 1.00 53.31 85 LYS A CA 1
ATOM 703 C C . LYS A 1 85 ? 8.341 -14.357 -24.402 1.00 53.31 85 LYS A C 1
ATOM 705 O O . LYS A 1 85 ? 9.438 -14.328 -24.960 1.00 53.31 85 LYS A O 1
ATOM 710 N N . THR A 1 86 ? 7.852 -13.313 -23.740 1.00 50.38 86 THR A N 1
ATOM 711 C CA . THR A 1 86 ? 8.479 -11.979 -23.657 1.00 50.38 86 THR A CA 1
ATOM 712 C C . THR A 1 86 ? 9.931 -11.989 -23.171 1.00 50.38 86 THR A C 1
ATOM 714 O O . THR A 1 86 ? 10.686 -11.059 -23.447 1.00 50.38 86 THR A O 1
ATOM 717 N N . TRP A 1 87 ? 10.367 -13.062 -22.507 1.00 51.53 87 TRP A N 1
ATOM 718 C CA . TRP A 1 87 ? 11.744 -13.245 -22.053 1.00 51.53 87 TRP A CA 1
ATOM 719 C C . TRP A 1 87 ? 12.755 -13.650 -23.138 1.00 51.53 87 TRP A C 1
ATOM 721 O O . TRP A 1 87 ? 13.950 -13.572 -22.877 1.00 51.53 87 TRP A O 1
ATOM 731 N N . ASP A 1 88 ? 12.324 -14.061 -24.336 1.00 50.19 88 ASP A N 1
ATOM 732 C CA . ASP A 1 88 ? 13.231 -14.471 -25.428 1.00 50.19 88 ASP A CA 1
ATOM 733 C C . ASP A 1 88 ? 13.615 -13.301 -26.362 1.00 50.19 88 ASP A C 1
ATOM 735 O O . ASP A 1 88 ? 14.179 -13.455 -27.447 1.00 50.19 88 ASP A O 1
ATOM 739 N N . MET A 1 89 ? 13.294 -12.071 -25.954 1.00 56.41 89 MET A N 1
ATOM 740 C CA . MET A 1 89 ? 13.523 -10.884 -26.774 1.00 56.41 89 MET A CA 1
ATOM 741 C C . MET A 1 89 ? 14.889 -10.309 -26.496 1.00 56.41 89 MET A C 1
ATOM 743 O O . MET A 1 89 ? 15.124 -9.701 -25.456 1.00 56.41 89 MET A O 1
ATOM 747 N N . LYS A 1 90 ? 15.750 -10.356 -27.515 1.00 55.84 90 LYS A N 1
ATOM 748 C CA . LYS A 1 90 ? 17.026 -9.622 -27.549 1.00 55.84 90 LYS A CA 1
ATOM 749 C C . LYS A 1 90 ? 16.876 -8.105 -27.328 1.00 55.84 90 LYS A C 1
ATOM 751 O O . LYS A 1 90 ? 17.873 -7.420 -27.131 1.00 55.84 90 LYS A O 1
ATOM 756 N N . CYS A 1 91 ? 15.650 -7.583 -27.379 1.00 55.56 91 CYS A N 1
ATOM 757 C CA . CYS A 1 91 ? 15.311 -6.177 -27.176 1.00 55.56 91 CYS A CA 1
ATOM 758 C C . CYS A 1 91 ? 14.939 -5.830 -25.722 1.00 55.56 91 CYS A C 1
ATOM 760 O O . CYS A 1 91 ? 14.847 -4.644 -25.407 1.00 55.56 91 CYS A O 1
ATOM 762 N N . ALA A 1 92 ? 14.699 -6.818 -24.852 1.00 58.31 92 ALA A N 1
ATOM 763 C CA . ALA A 1 92 ? 14.390 -6.570 -23.449 1.00 58.31 92 ALA A CA 1
ATOM 764 C C . ALA A 1 92 ? 15.690 -6.277 -22.690 1.00 58.31 92 ALA A C 1
ATOM 766 O O . ALA A 1 92 ? 16.597 -7.108 -22.628 1.00 58.31 92 ALA A O 1
ATOM 767 N N . ASN A 1 93 ? 15.807 -5.076 -22.124 1.00 64.06 93 ASN A N 1
ATOM 768 C CA . ASN A 1 93 ? 16.981 -4.722 -21.342 1.00 64.06 93 ASN A CA 1
ATOM 769 C C . ASN A 1 93 ? 16.944 -5.483 -20.006 1.00 64.06 93 ASN A C 1
ATOM 771 O O . ASN A 1 93 ? 15.965 -5.402 -19.266 1.00 64.06 93 ASN A O 1
ATOM 775 N N . ILE A 1 94 ? 18.022 -6.195 -19.665 1.00 63.34 94 ILE A N 1
ATOM 776 C CA . ILE A 1 94 ? 18.157 -6.924 -18.388 1.00 63.34 94 ILE A CA 1
ATOM 777 C C . ILE A 1 94 ? 17.953 -5.977 -17.190 1.00 63.34 94 ILE A C 1
ATOM 779 O O . ILE A 1 94 ? 17.406 -6.382 -16.160 1.00 63.34 94 ILE A O 1
ATOM 783 N N . ALA A 1 95 ? 18.313 -4.696 -17.341 1.00 66.69 95 ALA A N 1
ATOM 784 C CA . ALA A 1 95 ? 18.056 -3.662 -16.341 1.00 66.69 95 ALA A CA 1
ATOM 785 C C . ALA A 1 95 ? 16.555 -3.492 -16.024 1.00 66.69 95 ALA A C 1
ATOM 787 O O . ALA A 1 95 ? 16.195 -3.256 -14.868 1.00 66.69 95 ALA A O 1
ATOM 788 N N . ASP A 1 96 ? 15.671 -3.684 -17.009 1.00 65.06 96 ASP A N 1
ATOM 789 C CA . ASP A 1 96 ? 14.224 -3.597 -16.802 1.00 65.06 96 ASP A CA 1
ATOM 790 C C . ASP A 1 96 ? 13.709 -4.786 -15.975 1.00 65.06 96 ASP A C 1
ATOM 792 O O . ASP A 1 96 ? 12.836 -4.605 -15.127 1.00 65.06 96 ASP A O 1
ATOM 796 N N . GLY A 1 97 ? 14.283 -5.984 -16.140 1.00 63.25 97 GLY A N 1
ATOM 797 C CA . GLY A 1 97 ? 13.947 -7.165 -15.333 1.00 63.25 97 GLY A CA 1
ATOM 798 C C . GLY A 1 97 ? 14.388 -7.042 -13.869 1.00 63.25 97 GLY A C 1
ATOM 799 O O . GLY A 1 97 ? 13.634 -7.388 -12.958 1.00 63.25 97 GLY A O 1
ATOM 800 N N . ALA A 1 98 ? 15.572 -6.470 -13.619 1.00 65.81 98 ALA A N 1
ATOM 801 C CA . ALA A 1 98 ? 16.051 -6.199 -12.261 1.00 65.81 98 ALA A CA 1
ATOM 802 C C . ALA A 1 98 ? 15.101 -5.257 -11.502 1.00 65.81 98 ALA A C 1
ATOM 804 O O . ALA A 1 98 ? 14.797 -5.496 -10.332 1.00 65.81 98 ALA A O 1
ATOM 805 N N . SER A 1 99 ? 14.559 -4.238 -12.180 1.00 73.62 99 SER A N 1
ATOM 806 C CA . SER A 1 99 ? 13.591 -3.309 -11.583 1.00 73.62 99 SER A CA 1
ATOM 807 C C . SER A 1 99 ? 12.326 -4.014 -11.069 1.00 73.62 99 SER A C 1
ATOM 809 O O . SER A 1 99 ? 11.806 -3.652 -10.012 1.00 73.62 99 SER A O 1
ATOM 811 N N . ILE A 1 100 ? 11.873 -5.079 -11.744 1.00 74.25 100 ILE A N 1
ATOM 812 C CA . ILE A 1 100 ? 10.719 -5.880 -11.314 1.00 74.25 100 ILE A CA 1
ATOM 813 C C . ILE A 1 100 ? 11.049 -6.643 -10.038 1.00 74.25 100 ILE A C 1
ATOM 815 O O . ILE A 1 100 ? 10.273 -6.589 -9.091 1.00 74.25 100 ILE A O 1
ATOM 819 N N . VAL A 1 101 ? 12.201 -7.318 -9.980 1.00 76.31 101 VAL A N 1
ATOM 820 C CA . VAL A 1 101 ? 12.614 -8.092 -8.796 1.00 76.31 101 VAL A CA 1
ATOM 821 C C . VAL A 1 101 ? 12.743 -7.182 -7.577 1.00 76.31 101 VAL A C 1
ATOM 823 O O . VAL A 1 101 ? 12.206 -7.498 -6.515 1.00 76.31 101 VAL A O 1
ATOM 826 N N . PHE A 1 102 ? 13.376 -6.016 -7.740 1.00 77.06 102 PHE A N 1
ATOM 827 C CA . PHE A 1 102 ? 13.424 -4.992 -6.695 1.00 77.06 102 PHE A CA 1
ATOM 828 C C . PHE A 1 102 ? 12.021 -4.563 -6.265 1.00 77.06 102 PHE A C 1
ATOM 830 O O . PHE A 1 102 ? 11.746 -4.462 -5.069 1.00 77.06 102 PHE A O 1
ATOM 837 N N . THR A 1 103 ? 11.109 -4.366 -7.212 1.00 76.56 103 THR A N 1
ATOM 838 C CA . THR A 1 103 ? 9.752 -3.939 -6.875 1.00 76.56 103 THR A CA 1
ATOM 839 C C . THR A 1 103 ? 8.939 -5.041 -6.187 1.00 76.56 103 THR A C 1
ATOM 841 O O . THR A 1 103 ? 8.189 -4.743 -5.262 1.00 76.56 103 THR A O 1
ATOM 844 N N . LEU A 1 104 ? 9.141 -6.313 -6.537 1.00 79.12 104 LEU A N 1
ATOM 845 C CA . LEU A 1 104 ? 8.539 -7.454 -5.839 1.00 79.12 104 LEU A CA 1
ATOM 846 C C . LEU A 1 104 ? 9.064 -7.567 -4.398 1.00 79.12 104 LEU A C 1
ATOM 848 O O . LEU A 1 104 ? 8.281 -7.741 -3.459 1.00 79.12 104 LEU A O 1
ATOM 852 N N . LEU A 1 105 ? 10.381 -7.428 -4.209 1.00 83.19 105 LEU A N 1
ATOM 853 C CA . LEU A 1 105 ? 11.037 -7.543 -2.903 1.00 83.19 105 LEU A CA 1
ATOM 854 C C . LEU A 1 105 ? 10.714 -6.378 -1.966 1.00 83.19 105 LEU A C 1
ATOM 856 O O . LEU A 1 105 ? 10.510 -6.599 -0.776 1.00 83.19 105 LEU A O 1
ATOM 860 N N . PHE A 1 106 ? 10.648 -5.149 -2.480 1.00 86.69 106 PHE A N 1
ATOM 861 C CA . PHE A 1 106 ? 10.383 -3.951 -1.677 1.00 86.69 106 PHE A CA 1
ATOM 862 C C . PHE A 1 106 ? 8.929 -3.474 -1.750 1.00 86.69 106 PHE A C 1
ATOM 864 O O . PHE A 1 106 ? 8.550 -2.534 -1.052 1.00 86.69 106 PHE A O 1
ATOM 871 N N . GLY A 1 107 ? 8.071 -4.135 -2.528 1.00 87.44 107 GLY A N 1
ATOM 872 C CA . GLY A 1 107 ? 6.677 -3.731 -2.713 1.00 87.44 107 GLY A CA 1
ATOM 873 C C . GLY A 1 107 ? 5.852 -3.730 -1.422 1.00 87.44 107 GLY A C 1
ATOM 874 O O . GLY A 1 107 ? 4.899 -2.962 -1.280 1.00 87.44 107 GLY A O 1
ATOM 875 N N . TRP A 1 108 ? 6.237 -4.530 -0.425 1.00 88.31 108 TRP A N 1
ATOM 876 C CA . TRP A 1 108 ? 5.564 -4.548 0.877 1.00 88.31 108 TRP A CA 1
ATOM 877 C C . TRP A 1 108 ? 5.703 -3.211 1.623 1.00 88.31 108 TRP A C 1
ATOM 879 O O . TRP A 1 108 ? 4.812 -2.858 2.397 1.00 88.31 108 TRP A O 1
ATOM 889 N N . ILE A 1 109 ? 6.768 -2.441 1.360 1.00 89.88 109 ILE A N 1
ATOM 890 C CA . ILE A 1 109 ? 6.992 -1.103 1.927 1.00 89.88 109 ILE A CA 1
ATOM 891 C C . ILE A 1 109 ? 5.895 -0.159 1.433 1.00 89.88 109 ILE A C 1
ATOM 893 O O . ILE A 1 109 ? 5.200 0.461 2.239 1.00 89.88 109 ILE A O 1
ATOM 897 N N . TYR A 1 110 ? 5.681 -0.107 0.116 1.00 90.06 110 TYR A N 1
ATOM 898 C CA . TYR A 1 110 ? 4.639 0.720 -0.495 1.00 90.06 110 TYR A CA 1
ATOM 899 C C . TYR A 1 110 ? 3.240 0.302 -0.041 1.00 90.06 110 TYR A C 1
ATOM 901 O O . TYR A 1 110 ? 2.449 1.154 0.365 1.00 90.06 110 TYR A O 1
ATOM 909 N N . ALA A 1 111 ? 2.957 -1.003 -0.034 1.00 92.50 111 ALA A N 1
ATOM 910 C CA . ALA A 1 111 ? 1.677 -1.532 0.430 1.00 92.50 111 ALA A CA 1
ATOM 911 C C . ALA A 1 111 ? 1.390 -1.159 1.895 1.00 92.50 111 ALA A C 1
ATOM 913 O O . ALA A 1 111 ? 0.267 -0.768 2.236 1.00 92.50 111 ALA A O 1
ATOM 914 N N . SER A 1 112 ? 2.414 -1.231 2.753 1.00 92.06 112 SER A N 1
ATOM 915 C CA . SER A 1 112 ? 2.316 -0.855 4.165 1.00 92.06 112 SER A CA 1
ATOM 916 C C . SER A 1 112 ? 2.033 0.633 4.320 1.00 92.06 112 SER A C 1
ATOM 918 O O . SER A 1 112 ? 1.058 0.988 4.976 1.00 92.06 112 SER A O 1
ATOM 920 N N . VAL A 1 113 ? 2.821 1.491 3.659 1.00 93.81 113 VAL A N 1
ATOM 921 C CA . VAL A 1 113 ? 2.649 2.950 3.705 1.00 93.81 113 VAL A CA 1
ATOM 922 C C . VAL A 1 113 ? 1.249 3.339 3.246 1.00 93.81 113 VAL A C 1
ATOM 924 O O . VAL A 1 113 ? 0.536 4.029 3.974 1.00 93.81 113 VAL A O 1
ATOM 927 N N . TYR A 1 114 ? 0.825 2.860 2.076 1.00 95.00 114 TYR A N 1
ATOM 928 C CA . TYR A 1 114 ? -0.477 3.196 1.510 1.00 95.00 114 TYR A CA 1
ATOM 929 C C . TYR A 1 114 ? -1.634 2.774 2.423 1.00 95.00 114 TYR A C 1
ATOM 931 O O . TYR A 1 114 ? -2.525 3.573 2.719 1.00 95.00 114 TYR A O 1
ATOM 939 N N . THR A 1 115 ? -1.586 1.548 2.950 1.00 95.50 115 THR A N 1
ATOM 940 C CA . THR A 1 115 ? -2.591 1.064 3.906 1.00 95.50 115 THR A CA 1
ATOM 941 C C . THR A 1 115 ? -2.562 1.871 5.208 1.00 95.50 115 THR A C 1
ATOM 943 O O . THR A 1 115 ? -3.613 2.233 5.739 1.00 95.50 115 THR A O 1
ATOM 946 N N . GLY A 1 116 ? -1.373 2.211 5.712 1.00 94.94 116 GLY A N 1
ATOM 947 C CA . GLY A 1 116 ? -1.188 3.015 6.919 1.00 94.94 116 GLY A CA 1
ATOM 948 C C . GLY A 1 116 ? -1.792 4.415 6.813 1.00 94.94 116 GLY A C 1
ATOM 949 O O . GLY A 1 116 ? -2.419 4.881 7.766 1.00 94.94 116 GLY A O 1
ATOM 950 N N . TRP A 1 117 ? -1.684 5.065 5.652 1.00 96.00 117 TRP A N 1
ATOM 951 C CA . TRP A 1 117 ? -2.349 6.346 5.388 1.00 96.00 117 TRP A CA 1
ATOM 952 C C . TRP A 1 117 ? -3.871 6.232 5.496 1.00 96.00 117 TRP A C 1
ATOM 954 O O . TRP A 1 117 ? -4.504 7.026 6.197 1.00 96.00 117 TRP A O 1
ATOM 964 N N . TRP A 1 118 ? -4.468 5.209 4.884 1.00 97.19 118 TRP A N 1
ATOM 965 C CA . TRP A 1 118 ? -5.911 4.981 4.984 1.00 97.19 118 TRP A CA 1
ATOM 966 C C . TRP A 1 118 ? -6.365 4.632 6.403 1.00 97.19 118 TRP A C 1
ATOM 968 O O . TRP A 1 118 ? -7.425 5.087 6.827 1.00 97.19 118 TRP A O 1
ATOM 978 N N . GLU A 1 119 ? -5.560 3.901 7.175 1.00 94.62 119 GLU A N 1
ATOM 979 C CA . GLU A 1 119 ? -5.810 3.643 8.601 1.00 94.62 119 GLU A CA 1
ATOM 980 C C . GLU A 1 119 ? -5.822 4.937 9.432 1.00 94.62 119 GLU A C 1
ATOM 982 O O . GLU A 1 119 ? -6.660 5.101 10.325 1.00 94.62 119 GLU A O 1
ATOM 987 N N . ILE A 1 120 ? -4.929 5.888 9.129 1.00 94.31 120 ILE A N 1
ATOM 988 C CA . ILE A 1 120 ? -4.925 7.215 9.761 1.00 94.31 120 ILE A CA 1
ATOM 989 C C . ILE A 1 120 ? -6.211 7.967 9.408 1.00 94.31 120 ILE A C 1
ATOM 991 O O . ILE A 1 120 ? -6.873 8.484 10.310 1.00 94.31 120 ILE A O 1
ATOM 995 N N . ILE A 1 121 ? -6.595 8.000 8.128 1.00 96.25 121 ILE A N 1
ATOM 996 C CA . ILE A 1 121 ? -7.821 8.677 7.674 1.00 96.25 121 ILE A CA 1
ATOM 997 C C . ILE A 1 121 ? -9.053 8.048 8.337 1.00 96.25 121 ILE A C 1
ATOM 999 O O . ILE A 1 121 ? -9.884 8.766 8.896 1.00 96.25 121 ILE A O 1
ATOM 1003 N N . TRP A 1 122 ? -9.147 6.717 8.355 1.00 95.56 122 TRP A N 1
ATOM 1004 C CA . TRP A 1 122 ? -10.216 5.977 9.027 1.00 95.56 122 TRP A CA 1
ATOM 1005 C C . TRP A 1 122 ? -10.299 6.326 10.517 1.00 95.56 122 TRP A C 1
ATOM 1007 O O . TRP A 1 122 ? -11.381 6.607 11.039 1.00 95.56 122 TRP A O 1
ATOM 1017 N N . TYR A 1 123 ? -9.152 6.383 11.202 1.00 91.50 123 TYR A N 1
ATOM 1018 C CA . TYR A 1 123 ? -9.093 6.769 12.609 1.00 91.50 123 TYR A CA 1
ATOM 1019 C C . TYR A 1 123 ? -9.597 8.199 12.830 1.00 91.50 123 TYR A C 1
ATOM 1021 O O . TYR A 1 123 ? -10.406 8.424 13.730 1.00 91.50 123 TYR A O 1
ATOM 1029 N N . GLN A 1 124 ? -9.169 9.162 12.006 1.00 93.81 124 GLN A N 1
ATOM 1030 C CA . GLN A 1 124 ? -9.637 10.548 12.113 1.00 93.81 124 GLN A CA 1
ATOM 1031 C C . GLN A 1 124 ? -11.144 10.651 11.848 1.00 93.81 124 GLN A C 1
ATOM 1033 O O . GLN A 1 124 ? -11.859 11.295 12.619 1.00 93.81 124 GLN A O 1
ATOM 1038 N N . TYR A 1 125 ? -11.642 9.950 10.826 1.00 95.31 125 TYR A N 1
ATOM 1039 C CA . TYR A 1 125 ? -13.061 9.910 10.472 1.00 95.31 125 TYR A CA 1
ATOM 1040 C C . TYR A 1 125 ? -13.933 9.328 11.598 1.00 95.31 125 TYR A C 1
ATOM 1042 O O . TYR A 1 125 ? -15.056 9.776 11.833 1.00 95.31 125 TYR A O 1
ATOM 1050 N N . HIS A 1 126 ? -13.422 8.351 12.351 1.00 92.81 126 HIS A N 1
ATOM 1051 C CA . HIS A 1 126 ? -14.153 7.701 13.443 1.00 92.81 126 HIS A CA 1
ATOM 1052 C C . HIS A 1 126 ? -13.796 8.186 14.850 1.00 92.81 126 HIS A C 1
ATOM 1054 O O . HIS A 1 126 ? -14.403 7.727 15.820 1.00 92.81 126 HIS A O 1
ATOM 1060 N N . LYS A 1 127 ? -12.912 9.179 14.980 1.00 88.69 127 LYS A N 1
ATOM 1061 C CA . LYS A 1 127 ? -12.401 9.699 16.258 1.00 88.69 127 LYS A CA 1
ATOM 1062 C C . LYS A 1 127 ? -13.494 10.085 17.258 1.00 88.69 127 LYS A C 1
ATOM 1064 O O . LYS A 1 127 ? -13.357 9.844 18.456 1.00 88.69 127 LYS A O 1
ATOM 1069 N N . ARG A 1 128 ? -14.599 10.678 16.785 1.00 85.19 128 ARG A N 1
ATOM 1070 C CA . ARG A 1 128 ? -15.741 11.044 17.647 1.00 85.19 128 ARG A CA 1
ATOM 1071 C C . ARG A 1 128 ? -16.441 9.808 18.216 1.00 85.19 128 ARG A C 1
ATOM 1073 O O . ARG A 1 128 ? -16.745 9.779 19.401 1.00 85.19 128 ARG A O 1
ATOM 1080 N N . LYS A 1 129 ? -16.641 8.772 17.395 1.00 83.62 129 LYS A N 1
ATOM 1081 C CA . LYS A 1 129 ? -17.280 7.517 17.817 1.00 83.62 129 LYS A CA 1
ATOM 1082 C C . LYS A 1 129 ? -16.378 6.710 18.745 1.00 83.62 129 LYS A C 1
ATOM 1084 O O . LYS A 1 129 ? -16.875 6.119 19.690 1.00 83.62 129 LYS A O 1
ATOM 1089 N N . THR A 1 130 ? -15.064 6.707 18.519 1.00 78.38 130 THR A N 1
ATOM 1090 C CA . THR A 1 130 ? -14.126 5.963 19.374 1.00 78.38 130 THR A CA 1
ATOM 1091 C C . THR A 1 130 ? -14.019 6.551 20.780 1.00 78.38 130 THR A C 1
ATOM 1093 O O . THR A 1 130 ? -13.968 5.780 21.729 1.00 78.38 130 THR A O 1
ATOM 1096 N N . ARG A 1 131 ? -14.075 7.887 20.923 1.00 79.06 131 ARG A N 1
ATOM 1097 C CA . ARG A 1 131 ? -14.081 8.572 22.232 1.00 7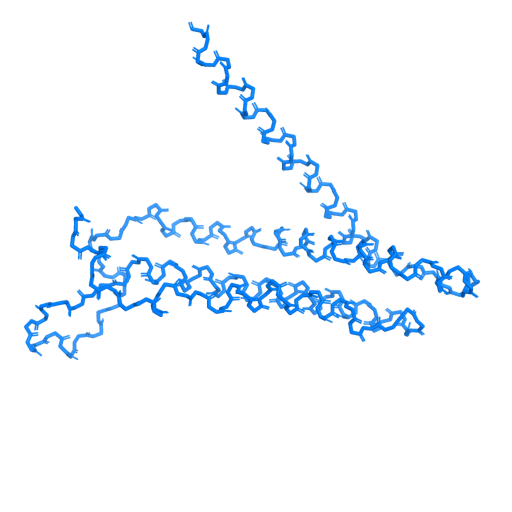9.06 131 ARG A CA 1
ATOM 1098 C C . ARG A 1 131 ? -15.291 8.215 23.098 1.00 79.06 131 ARG A C 1
ATOM 1100 O O . ARG A 1 131 ? -15.199 8.194 24.313 1.00 79.06 131 ARG A O 1
ATOM 1107 N N . LEU A 1 132 ? -16.432 7.900 22.488 1.00 76.88 132 LEU A N 1
ATOM 1108 C CA . LEU A 1 132 ? -17.622 7.472 23.233 1.00 76.88 132 LEU A CA 1
ATOM 1109 C C . LEU A 1 132 ? -17.507 6.026 23.755 1.00 76.88 132 LEU A C 1
ATOM 1111 O O . LEU A 1 132 ? -18.260 5.627 24.634 1.00 76.88 132 LEU A O 1
ATOM 1115 N N . ILE A 1 133 ? -16.547 5.246 23.246 1.00 76.12 133 ILE A N 1
ATOM 1116 C CA . ILE A 1 133 ? -16.318 3.829 23.589 1.00 76.12 133 ILE A CA 1
ATOM 1117 C C . ILE A 1 133 ? -15.114 3.701 24.571 1.00 76.12 133 ILE A C 1
ATOM 1119 O O . ILE A 1 133 ? -14.621 2.603 24.847 1.00 76.12 133 ILE A O 1
ATOM 1123 N N . ASP A 1 134 ? -14.629 4.826 25.121 1.00 55.44 134 ASP A N 1
ATOM 1124 C CA . ASP A 1 134 ? -13.248 5.039 25.604 1.00 55.44 134 ASP A CA 1
ATOM 1125 C C . ASP A 1 134 ? -12.742 4.153 26.754 1.00 55.44 134 ASP A C 1
ATOM 1127 O O . ASP A 1 134 ? -11.540 4.123 27.001 1.00 55.44 134 ASP A O 1
ATOM 1131 N N . LYS A 1 135 ? -13.573 3.361 27.439 1.00 55.97 135 LYS A N 1
ATOM 1132 C CA . LYS A 1 135 ? -13.052 2.437 28.470 1.00 55.97 135 LYS A CA 1
ATOM 1133 C C . LYS A 1 135 ? -12.628 1.068 27.924 1.00 55.97 135 LYS A C 1
ATOM 1135 O O . LYS A 1 135 ? -11.757 0.427 28.505 1.00 55.97 135 LYS A O 1
ATOM 1140 N N . ALA A 1 136 ? -13.166 0.628 26.782 1.00 57.06 136 ALA A N 1
ATOM 1141 C CA . ALA A 1 136 ? -12.862 -0.692 26.202 1.00 57.06 136 ALA A CA 1
ATOM 1142 C C . ALA A 1 136 ? -12.044 -0.628 24.898 1.00 57.06 136 ALA A C 1
ATOM 1144 O O . ALA A 1 136 ? -11.443 -1.630 24.476 1.00 57.06 136 ALA A O 1
ATOM 1145 N N . PHE A 1 137 ? -11.973 0.551 24.270 1.00 66.12 137 PHE A N 1
ATOM 1146 C CA . PHE A 1 137 ? -11.271 0.774 23.007 1.00 66.12 137 PHE A CA 1
ATOM 1147 C C . PHE A 1 137 ? -9.747 0.883 23.204 1.00 66.12 137 PHE A C 1
ATOM 1149 O O . PHE A 1 137 ? -9.113 1.881 22.874 1.00 66.12 137 PHE A O 1
ATOM 1156 N N . LYS A 1 138 ? -9.098 -0.178 23.699 1.00 72.50 138 LYS A N 1
ATOM 1157 C CA . LYS A 1 138 ? -7.646 -0.308 23.509 1.00 72.50 138 LYS A CA 1
ATOM 1158 C C . LYS A 1 138 ? -7.400 -0.467 22.007 1.00 72.50 138 LYS A C 1
ATOM 1160 O O . LYS A 1 138 ? -7.795 -1.476 21.417 1.00 72.50 138 LYS A O 1
ATOM 1165 N N . ARG A 1 139 ? -6.814 0.566 21.386 1.00 69.81 139 ARG A N 1
ATOM 1166 C CA . ARG A 1 139 ? -6.357 0.534 19.987 1.00 69.81 139 ARG A CA 1
ATOM 1167 C C . ARG A 1 139 ? -5.480 -0.698 19.796 1.00 69.81 139 ARG A C 1
ATOM 1169 O O . ARG A 1 139 ? -4.550 -0.888 20.582 1.00 69.81 139 ARG A O 1
ATOM 1176 N N . ASP A 1 140 ? -5.817 -1.496 18.790 1.00 81.31 140 ASP A N 1
ATOM 1177 C CA . ASP A 1 140 ? -5.145 -2.757 18.508 1.00 81.31 140 ASP A CA 1
ATOM 1178 C C . ASP A 1 140 ? -3.654 -2.541 18.215 1.00 81.31 140 ASP A C 1
ATOM 1180 O O . ASP A 1 140 ? -3.269 -1.526 17.626 1.00 81.31 140 ASP A O 1
ATOM 1184 N N . TRP A 1 141 ? -2.818 -3.464 18.682 1.00 86.62 141 TRP A N 1
ATOM 1185 C CA . TRP A 1 141 ? -1.365 -3.332 18.616 1.00 86.62 141 TRP A CA 1
ATOM 1186 C C . TRP A 1 141 ? -0.867 -3.402 17.167 1.00 86.62 141 TRP A C 1
ATOM 1188 O O . TRP A 1 141 ? 0.010 -2.620 16.806 1.00 86.62 141 TRP A O 1
ATOM 1198 N N . ILE A 1 142 ? -1.500 -4.218 16.313 1.00 85.69 142 ILE A N 1
ATOM 1199 C CA . ILE A 1 142 ? -1.154 -4.332 14.886 1.00 85.69 142 ILE A CA 1
ATOM 1200 C C . ILE A 1 142 ? -1.367 -2.997 14.175 1.00 85.69 142 ILE A C 1
ATOM 1202 O O . ILE A 1 142 ? -0.449 -2.472 13.553 1.00 85.69 142 ILE A O 1
ATOM 1206 N N . SER A 1 143 ? -2.543 -2.384 14.340 1.00 83.50 143 SER A N 1
ATOM 1207 C CA . SER A 1 143 ? -2.836 -1.063 13.761 1.00 83.50 143 SER A CA 1
ATOM 1208 C C . SER A 1 143 ? -1.848 0.013 14.236 1.00 83.50 143 SER A C 1
ATOM 1210 O O . SER A 1 143 ? -1.490 0.905 13.467 1.00 83.50 143 SER A O 1
ATOM 1212 N N . ARG A 1 144 ? -1.362 -0.057 15.486 1.00 89.06 144 ARG A N 1
ATOM 1213 C CA . ARG A 1 144 ? -0.312 0.860 15.965 1.00 89.06 144 ARG A CA 1
ATOM 1214 C C . ARG A 1 144 ? 1.010 0.625 15.249 1.00 89.06 144 ARG A C 1
ATOM 1216 O O . ARG A 1 144 ? 1.590 1.601 14.788 1.00 89.06 144 ARG A O 1
ATOM 1223 N N . ILE A 1 145 ? 1.464 -0.625 15.157 1.00 90.12 145 ILE A N 1
ATOM 1224 C CA . ILE A 1 145 ? 2.721 -0.969 14.480 1.00 90.12 145 ILE A CA 1
ATOM 1225 C C . ILE A 1 145 ? 2.666 -0.528 13.021 1.00 90.12 145 ILE A C 1
ATOM 1227 O O . ILE A 1 145 ? 3.568 0.171 12.579 1.00 90.12 145 ILE A O 1
ATOM 1231 N N . VAL A 1 146 ? 1.587 -0.851 12.303 1.00 88.75 146 VAL A N 1
ATOM 1232 C CA . VAL A 1 146 ? 1.426 -0.473 10.892 1.00 88.75 146 VAL A CA 1
ATOM 1233 C C . VAL A 1 146 ? 1.505 1.040 10.718 1.00 88.75 146 VAL A C 1
ATOM 1235 O O . VAL A 1 146 ? 2.228 1.508 9.844 1.00 88.75 146 VAL A O 1
ATOM 1238 N N . VAL A 1 147 ? 0.830 1.821 11.566 1.00 89.38 147 VAL A N 1
ATOM 1239 C CA . VAL A 1 147 ? 0.892 3.289 11.490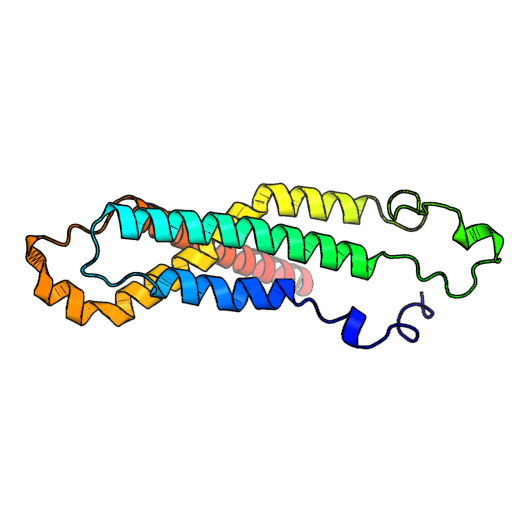 1.00 89.38 147 VAL A CA 1
ATOM 1240 C C . VAL A 1 147 ? 2.286 3.825 11.818 1.00 89.38 147 VAL A C 1
ATOM 1242 O O . VAL A 1 147 ? 2.757 4.713 11.115 1.00 89.38 147 VAL A O 1
ATOM 1245 N N . TRP A 1 148 ? 2.961 3.286 12.837 1.00 92.19 148 TRP A N 1
ATOM 1246 C CA . TRP A 1 148 ? 4.328 3.686 13.185 1.00 92.19 148 TRP A CA 1
ATOM 1247 C C . TRP A 1 148 ? 5.312 3.390 12.054 1.00 92.19 148 TRP A C 1
ATOM 1249 O O . TRP A 1 148 ? 6.002 4.295 11.599 1.00 92.19 148 TRP A O 1
ATOM 1259 N N . VAL A 1 149 ? 5.317 2.155 11.552 1.00 90.81 149 VAL A N 1
ATOM 1260 C CA . VAL A 1 149 ? 6.169 1.725 10.437 1.00 90.81 149 VAL A CA 1
ATOM 1261 C C . VAL A 1 149 ? 5.897 2.576 9.197 1.00 90.81 149 VAL A C 1
ATOM 1263 O O . VAL A 1 149 ? 6.830 3.100 8.595 1.00 90.81 149 VAL A O 1
ATOM 1266 N N . SER A 1 150 ? 4.625 2.798 8.858 1.00 89.69 150 SER A N 1
ATOM 1267 C CA . SER A 1 150 ? 4.236 3.627 7.709 1.00 89.69 150 SER A CA 1
ATOM 1268 C C . SER A 1 150 ? 4.703 5.073 7.854 1.00 89.69 150 SER A C 1
ATOM 1270 O O . SER A 1 150 ? 5.212 5.649 6.894 1.00 89.69 150 SER A O 1
ATOM 1272 N N . ALA A 1 151 ? 4.564 5.661 9.046 1.00 90.75 151 ALA A N 1
ATOM 1273 C CA . ALA A 1 151 ? 5.015 7.020 9.320 1.00 90.75 151 ALA A CA 1
ATOM 1274 C C . ALA A 1 151 ? 6.543 7.134 9.222 1.00 90.75 151 ALA A C 1
ATOM 1276 O O . ALA A 1 151 ? 7.037 8.017 8.525 1.00 90.75 151 ALA A O 1
ATOM 1277 N N . THR A 1 152 ? 7.289 6.218 9.849 1.00 93.25 152 THR A N 1
ATOM 1278 C CA . THR A 1 152 ? 8.757 6.187 9.788 1.00 93.25 152 THR A CA 1
ATOM 1279 C C . THR A 1 152 ? 9.253 6.056 8.352 1.00 93.25 152 THR A C 1
ATOM 1281 O O . THR A 1 152 ? 10.080 6.854 7.920 1.00 93.25 152 THR A O 1
ATOM 1284 N N . ILE A 1 153 ? 8.713 5.106 7.585 1.00 91.19 153 ILE A N 1
ATOM 1285 C CA . ILE A 1 153 ? 9.084 4.911 6.178 1.00 91.19 153 ILE A CA 1
ATOM 1286 C C . ILE A 1 153 ? 8.766 6.165 5.356 1.00 91.19 153 ILE A C 1
ATOM 1288 O O . ILE A 1 153 ? 9.598 6.612 4.572 1.00 91.19 153 ILE A O 1
ATOM 1292 N N . THR A 1 154 ? 7.591 6.766 5.554 1.00 90.44 154 THR A N 1
ATOM 1293 C CA . THR A 1 154 ? 7.201 7.987 4.834 1.00 90.44 154 THR A CA 1
ATOM 1294 C C . THR A 1 154 ? 8.171 9.136 5.116 1.00 90.44 154 THR A C 1
ATOM 1296 O O . THR A 1 154 ? 8.593 9.818 4.186 1.00 90.44 154 THR A O 1
ATOM 1299 N N . ILE A 1 155 ? 8.565 9.327 6.380 1.00 94.31 155 ILE A N 1
ATOM 1300 C CA . ILE A 1 155 ? 9.545 10.349 6.773 1.00 94.31 155 ILE A CA 1
ATOM 1301 C C . ILE A 1 155 ? 10.890 10.103 6.080 1.00 94.31 155 ILE A C 1
ATOM 1303 O O . ILE A 1 155 ? 11.459 11.038 5.523 1.00 94.31 155 ILE A O 1
ATOM 1307 N N . LEU A 1 156 ? 11.376 8.857 6.067 1.00 93.81 156 LEU A N 1
ATOM 1308 C CA . LEU A 1 156 ? 12.637 8.501 5.408 1.00 93.81 156 LEU A CA 1
ATOM 1309 C C . LEU A 1 156 ? 12.593 8.758 3.896 1.00 93.81 156 LEU A C 1
ATOM 1311 O O . LEU A 1 156 ? 13.545 9.309 3.348 1.00 93.81 156 LEU A O 1
ATOM 1315 N N . ILE A 1 157 ? 11.485 8.418 3.229 1.00 89.00 157 ILE A N 1
ATOM 1316 C CA . ILE A 1 157 ? 11.298 8.678 1.793 1.00 89.00 157 ILE A CA 1
ATOM 1317 C C . ILE A 1 157 ? 11.324 10.184 1.512 1.00 89.00 157 ILE A C 1
ATOM 1319 O O . ILE A 1 157 ? 12.045 10.627 0.621 1.00 89.00 157 ILE A O 1
ATOM 1323 N N . ILE A 1 158 ? 10.578 10.983 2.284 1.00 93.00 158 ILE A N 1
ATOM 1324 C CA . ILE A 1 158 ? 10.544 12.444 2.118 1.00 93.00 158 ILE A CA 1
ATOM 1325 C C . ILE A 1 158 ? 11.938 13.042 2.337 1.00 93.00 158 ILE A C 1
ATOM 1327 O O . ILE A 1 158 ? 12.389 13.849 1.526 1.00 93.00 158 ILE A O 1
ATOM 1331 N N . ALA A 1 159 ? 12.641 12.623 3.392 1.00 96.25 159 ALA A N 1
ATOM 1332 C CA . ALA A 1 159 ? 13.995 13.086 3.679 1.00 96.25 159 ALA A CA 1
ATOM 1333 C C . ALA A 1 159 ? 14.972 12.740 2.543 1.00 96.25 159 ALA A C 1
ATOM 1335 O O . ALA A 1 159 ? 15.747 13.597 2.121 1.00 96.25 159 ALA A O 1
ATOM 1336 N N . GLY A 1 160 ? 14.893 11.520 2.000 1.00 94.62 160 GLY A N 1
ATOM 1337 C CA . GLY A 1 160 ? 15.697 11.094 0.855 1.00 94.62 160 GLY A CA 1
ATOM 1338 C C . GLY A 1 160 ? 15.428 11.920 -0.405 1.00 94.62 160 GLY A C 1
ATOM 1339 O O . GLY A 1 160 ? 16.373 12.340 -1.069 1.00 94.62 160 GLY A O 1
ATOM 1340 N N . ILE A 1 161 ? 14.159 12.223 -0.704 1.00 93.62 161 ILE A N 1
ATOM 1341 C CA . ILE A 1 161 ? 13.784 13.081 -1.841 1.00 93.62 161 ILE A CA 1
ATOM 1342 C C . ILE A 1 161 ? 14.351 14.494 -1.664 1.00 93.62 161 ILE A C 1
ATOM 1344 O O . ILE A 1 161 ? 14.916 15.045 -2.606 1.00 93.62 161 ILE A O 1
ATOM 1348 N N . ILE A 1 162 ? 14.244 15.076 -0.465 1.00 96.94 162 ILE A N 1
ATOM 1349 C CA . ILE A 1 162 ? 14.796 16.408 -0.170 1.00 96.94 162 ILE A CA 1
ATOM 1350 C C . ILE A 1 162 ? 16.317 16.419 -0.351 1.00 96.94 162 ILE A C 1
ATOM 1352 O O . ILE A 1 162 ? 16.842 17.316 -1.009 1.00 96.94 162 ILE A O 1
ATOM 1356 N N . ALA A 1 163 ? 17.019 15.419 0.187 1.00 97.56 163 ALA A N 1
ATOM 1357 C CA . ALA A 1 163 ? 18.469 15.306 0.057 1.00 97.56 163 ALA A CA 1
ATOM 1358 C C . ALA A 1 163 ? 18.905 15.163 -1.410 1.00 97.56 163 ALA A C 1
ATOM 1360 O O . ALA A 1 163 ? 19.832 15.843 -1.847 1.00 97.56 163 ALA A O 1
ATOM 1361 N N . LEU A 1 164 ? 18.198 14.337 -2.188 1.00 96.50 164 LEU A N 1
ATOM 1362 C CA . LEU A 1 164 ? 18.460 14.166 -3.615 1.00 96.50 164 LEU A CA 1
ATOM 1363 C C . LEU A 1 164 ? 18.238 15.471 -4.390 1.00 96.50 164 LEU A C 1
ATOM 1365 O O . LEU A 1 164 ? 19.077 15.851 -5.199 1.00 96.50 164 LEU A O 1
ATOM 1369 N N . MET A 1 165 ? 17.138 16.184 -4.127 1.00 96.88 165 MET A N 1
ATOM 1370 C CA . MET A 1 165 ? 16.882 17.480 -4.763 1.00 96.88 165 MET A CA 1
ATOM 1371 C C . MET A 1 165 ? 17.962 18.507 -4.412 1.00 96.88 165 MET A C 1
ATOM 1373 O O . MET A 1 165 ? 18.412 19.233 -5.293 1.00 96.88 165 MET A O 1
ATOM 1377 N N . ALA A 1 166 ? 18.406 18.552 -3.154 1.00 97.38 166 ALA A N 1
ATOM 1378 C CA . ALA A 1 166 ? 19.481 19.444 -2.729 1.00 97.38 166 ALA A CA 1
ATOM 1379 C C . ALA A 1 166 ? 20.804 19.133 -3.448 1.00 97.38 166 ALA A C 1
ATOM 1381 O O . ALA A 1 166 ? 21.485 20.057 -3.889 1.00 97.38 166 ALA A O 1
ATOM 1382 N N . LEU A 1 167 ? 21.133 17.849 -3.624 1.00 97.88 167 LEU A N 1
ATOM 1383 C CA . LEU A 1 167 ? 22.320 17.412 -4.361 1.00 97.88 167 LEU A CA 1
ATOM 1384 C C . LEU A 1 167 ? 22.259 17.821 -5.840 1.00 97.88 167 LEU A C 1
ATOM 1386 O O . LEU A 1 167 ? 23.217 18.389 -6.353 1.00 97.88 167 LEU A O 1
ATOM 1390 N N . LEU A 1 168 ? 21.120 17.593 -6.502 1.00 96.94 168 LEU A N 1
ATOM 1391 C CA . LEU A 1 168 ? 20.922 17.967 -7.908 1.00 96.94 168 LEU A CA 1
ATOM 1392 C C . LEU A 1 168 ? 20.988 19.484 -8.121 1.00 96.94 168 LEU A C 1
ATOM 1394 O O . LEU A 1 168 ? 21.474 19.955 -9.147 1.00 96.94 168 LEU A O 1
ATOM 1398 N N . ILE A 1 169 ? 20.494 20.262 -7.154 1.00 97.50 169 ILE A N 1
ATOM 1399 C CA . ILE A 1 169 ? 20.636 21.719 -7.163 1.00 97.50 169 ILE A CA 1
ATOM 1400 C C . ILE A 1 169 ? 22.116 22.084 -7.036 1.00 97.50 169 ILE A C 1
ATOM 1402 O O . ILE A 1 169 ? 22.608 22.857 -7.848 1.00 97.50 169 ILE A O 1
ATOM 1406 N N . PHE A 1 170 ? 22.834 21.510 -6.071 1.00 97.81 170 PHE A N 1
ATOM 1407 C CA . PHE A 1 170 ? 24.257 21.782 -5.873 1.00 97.81 170 PHE A CA 1
ATOM 1408 C C . PHE A 1 170 ? 25.094 21.479 -7.126 1.00 97.81 170 PHE A C 1
ATOM 1410 O O . PHE A 1 170 ? 25.870 22.328 -7.548 1.00 97.81 170 PHE A O 1
ATOM 1417 N N . GLU A 1 171 ? 24.878 20.328 -7.770 1.00 96.81 171 GLU A N 1
ATOM 1418 C CA . GLU A 1 171 ? 25.576 19.938 -9.007 1.00 96.81 171 GLU A CA 1
ATOM 1419 C C . GLU A 1 171 ? 25.307 20.905 -10.168 1.00 96.81 171 GLU A C 1
ATOM 1421 O O . GLU A 1 171 ? 26.190 21.173 -10.973 1.00 96.81 171 GLU A O 1
ATOM 1426 N N . LYS A 1 172 ? 24.103 21.482 -10.242 1.00 97.06 172 LYS A N 1
ATOM 1427 C CA . LYS A 1 172 ? 23.749 22.453 -11.285 1.00 97.06 172 LYS A CA 1
ATOM 1428 C C . LYS A 1 172 ? 24.428 23.819 -11.105 1.00 97.06 172 LYS A C 1
ATOM 1430 O O . LYS A 1 172 ? 24.524 24.569 -12.075 1.00 97.06 172 LYS A O 1
ATOM 1435 N N . TYR A 1 173 ? 24.817 24.172 -9.879 1.00 97.19 173 TYR A N 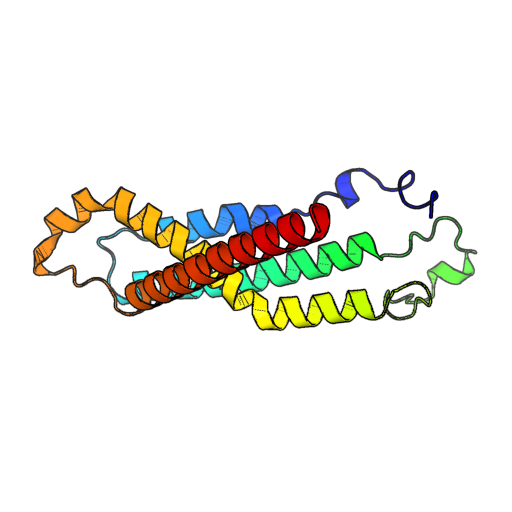1
ATOM 1436 C CA . TYR A 1 173 ? 25.380 25.486 -9.537 1.00 97.19 173 TYR A CA 1
ATOM 1437 C C . TYR A 1 173 ? 26.878 25.454 -9.188 1.00 97.19 173 TYR A C 1
ATOM 1439 O O . TYR A 1 173 ? 27.433 26.514 -8.892 1.00 97.19 173 TYR A O 1
ATOM 1447 N N . SER A 1 174 ? 27.516 24.279 -9.211 1.00 93.62 174 SER A N 1
ATOM 1448 C CA . SER A 1 174 ? 28.974 24.114 -9.122 1.00 93.62 174 SER A CA 1
ATOM 1449 C C . SER A 1 174 ? 29.623 24.113 -10.500 1.00 93.62 174 SER A C 1
ATOM 1451 O O . SER A 1 174 ? 30.836 24.419 -10.524 1.00 93.62 174 SER A O 1
#

Sequence (174 aa):
CGCIMGSRPWYSRFNYWFWLWVIAIPVIVFSVKPSAPRWQRAMRTVVAIGFCYGIMNLALHLMWDIRNDPFIVNAHPDFLNMDLKTWDMKCANIADGASIVFTLLFGWIYASVYTGWWEIIWYQYHKRKTRLIDKAFKRDWISRIVVWVSATITILIIAGIIALMALLIFEKYS